Protein AF-A0A7G1I7A9-F1 (afdb_monomer_lite)

Organism: Mycobacterium kansasii (NCBI:txid1768)

Foldseek 3Di:
DDPVPDQLVVLVVCLVPVLVVVLVVLVVVLVVCVVVVAPCNVLSVCCNPPLSVLVSVLSCVCRNVVPPLLDPVSLVSLLVNLVSVLVSVLSVLVRCVPVVDDPPDPVVPDDVVVNVVVNVVSVVVSNCCSCCVSPVVDDDDDDPPDD

Structure (mmCIF, N/CA/C/O backbone):
data_AF-A0A7G1I7A9-F1
#
_entry.id   AF-A0A7G1I7A9-F1
#
loop_
_atom_site.group_PDB
_atom_site.id
_atom_site.type_sy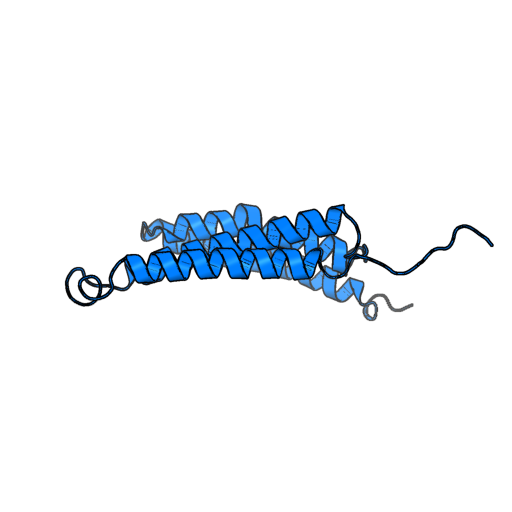mbol
_atom_site.label_atom_id
_atom_site.label_alt_id
_atom_site.label_comp_id
_atom_site.label_asym_id
_atom_site.label_entity_id
_atom_site.label_seq_id
_atom_site.pdbx_PDB_ins_code
_atom_site.Cartn_x
_atom_site.Cartn_y
_atom_site.Cartn_z
_atom_site.occupancy
_atom_site.B_iso_or_equiv
_atom_site.auth_seq_id
_atom_site.auth_comp_id
_atom_site.auth_asym_id
_atom_site.auth_atom_id
_atom_site.pdbx_PDB_model_num
ATOM 1 N N . MET A 1 1 ? 8.893 -9.764 -36.019 1.00 50.34 1 MET A N 1
ATOM 2 C CA . MET A 1 1 ? 9.071 -10.003 -34.567 1.00 50.34 1 MET A CA 1
ATOM 3 C C . MET A 1 1 ? 7.684 -10.080 -33.949 1.00 50.34 1 MET A C 1
ATOM 5 O O . MET A 1 1 ? 6.894 -9.180 -34.199 1.00 50.34 1 MET A O 1
ATOM 9 N N . ASN A 1 2 ? 7.337 -11.173 -33.264 1.00 60.38 2 ASN A N 1
ATOM 10 C CA . ASN A 1 2 ? 5.970 -11.390 -32.787 1.00 60.38 2 ASN A CA 1
ATOM 11 C C . ASN A 1 2 ? 5.748 -10.613 -31.477 1.00 60.38 2 ASN A C 1
ATOM 13 O O . ASN A 1 2 ? 6.341 -10.933 -30.449 1.00 60.38 2 ASN A O 1
ATOM 17 N N . VAL A 1 3 ? 4.919 -9.570 -31.512 1.00 62.78 3 VAL A N 1
ATOM 18 C CA . VAL A 1 3 ? 4.654 -8.682 -30.359 1.00 62.78 3 VAL A CA 1
ATOM 19 C C . VAL A 1 3 ? 4.099 -9.447 -29.150 1.00 62.78 3 VAL A C 1
ATOM 21 O O . VAL A 1 3 ? 4.384 -9.085 -28.010 1.00 62.78 3 VAL A O 1
ATOM 24 N N . LEU A 1 4 ? 3.415 -10.567 -29.407 1.00 65.06 4 LEU A N 1
ATOM 25 C CA . LEU A 1 4 ? 2.803 -11.464 -28.421 1.00 65.06 4 LEU A CA 1
ATOM 26 C C . LEU A 1 4 ? 3.811 -12.287 -27.595 1.00 65.06 4 LEU A C 1
ATOM 28 O O . LEU A 1 4 ? 3.451 -12.831 -26.556 1.00 65.06 4 LEU A O 1
ATOM 32 N N . SER A 1 5 ? 5.071 -12.396 -28.028 1.00 61.12 5 SER A N 1
ATOM 33 C CA . SER A 1 5 ? 6.130 -13.100 -27.278 1.00 61.12 5 SER A CA 1
ATOM 34 C C . SER A 1 5 ? 6.991 -12.173 -26.418 1.00 61.12 5 SER A C 1
ATOM 36 O O . SER A 1 5 ? 7.921 -12.630 -25.758 1.00 61.12 5 SER A O 1
ATOM 38 N N . THR A 1 6 ? 6.711 -10.867 -26.419 1.00 66.31 6 THR A N 1
ATOM 39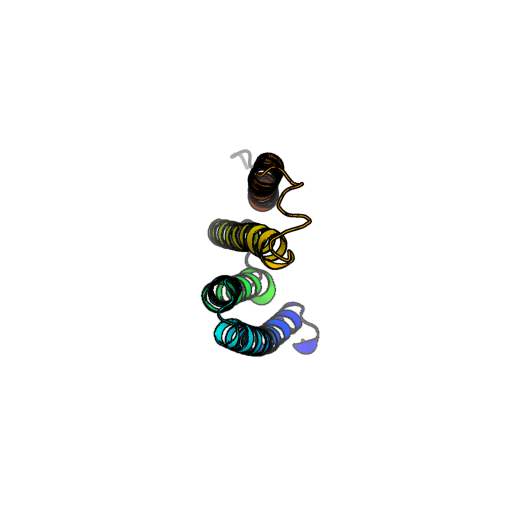 C CA . THR A 1 6 ? 7.570 -9.891 -25.744 1.00 66.31 6 THR A CA 1
ATOM 40 C C . THR A 1 6 ? 7.172 -9.730 -24.271 1.00 66.31 6 THR A C 1
ATOM 42 O O . THR A 1 6 ? 6.000 -9.467 -23.998 1.00 66.31 6 THR A O 1
ATOM 45 N N . PRO A 1 7 ? 8.107 -9.825 -23.301 1.00 68.88 7 PRO A N 1
ATOM 46 C CA . PRO A 1 7 ? 7.778 -9.787 -21.870 1.00 68.88 7 PRO A CA 1
ATOM 47 C C . PRO A 1 7 ? 6.991 -8.549 -21.418 1.00 68.88 7 PRO A C 1
ATOM 49 O O . PRO A 1 7 ? 6.140 -8.655 -20.537 1.00 68.88 7 PRO A O 1
ATOM 52 N N . TRP A 1 8 ? 7.224 -7.385 -22.035 1.00 68.25 8 TRP A N 1
ATOM 53 C CA . TRP A 1 8 ? 6.501 -6.146 -21.722 1.00 68.25 8 TRP A CA 1
ATOM 54 C C . TRP A 1 8 ? 5.002 -6.223 -22.061 1.00 68.25 8 TRP A C 1
ATOM 56 O O . TRP A 1 8 ? 4.200 -5.582 -21.387 1.00 68.25 8 TRP A O 1
ATOM 66 N N . PHE A 1 9 ? 4.609 -7.029 -23.058 1.00 72.62 9 PHE A N 1
ATOM 67 C CA . PHE A 1 9 ? 3.220 -7.145 -23.513 1.00 72.62 9 PHE A CA 1
ATOM 68 C C . PHE A 1 9 ? 2.342 -7.824 -22.456 1.00 72.62 9 PHE A C 1
ATOM 70 O O . PHE A 1 9 ? 1.272 -7.319 -22.122 1.00 72.62 9 PHE A O 1
ATOM 77 N N . TYR A 1 10 ? 2.827 -8.911 -21.845 1.00 71.38 10 TYR A N 1
ATOM 78 C CA . TYR A 1 10 ? 2.117 -9.596 -20.759 1.00 71.38 10 TYR A CA 1
ATOM 79 C C . TYR A 1 10 ? 1.920 -8.697 -19.538 1.00 71.38 10 TYR A C 1
ATOM 81 O O . TYR A 1 10 ? 0.844 -8.693 -18.944 1.00 71.38 10 TYR A O 1
ATOM 89 N N . TRP A 1 11 ? 2.926 -7.892 -19.190 1.00 68.75 11 TRP A N 1
ATOM 90 C CA . TRP A 1 11 ? 2.813 -6.934 -18.091 1.00 68.75 11 TRP A CA 1
ATOM 91 C C . TRP A 1 11 ? 1.871 -5.777 -18.419 1.00 68.75 11 TRP A C 1
ATOM 93 O O . TRP A 1 11 ? 1.067 -5.404 -17.571 1.00 68.75 11 TRP A O 1
ATOM 103 N N . ALA A 1 12 ? 1.905 -5.252 -19.645 1.00 70.69 12 ALA A N 1
ATOM 104 C CA . ALA A 1 12 ? 0.975 -4.216 -20.085 1.00 70.69 12 ALA A CA 1
ATOM 105 C C . ALA A 1 12 ? -0.483 -4.703 -20.034 1.00 70.69 12 ALA A C 1
ATOM 107 O O . ALA A 1 12 ? -1.335 -4.014 -19.477 1.00 70.69 12 ALA A O 1
ATOM 108 N N . VAL A 1 13 ? -0.762 -5.914 -20.530 1.00 76.06 13 VAL A N 1
ATOM 109 C CA . VAL A 1 13 ? -2.097 -6.535 -20.466 1.00 76.06 13 VAL A CA 1
ATOM 110 C C . VAL A 1 13 ? -2.514 -6.804 -19.016 1.00 76.06 13 VAL A C 1
ATOM 112 O O . VAL A 1 13 ? -3.638 -6.482 -18.629 1.00 76.06 13 VAL A O 1
ATOM 115 N N . ALA A 1 14 ? -1.609 -7.329 -18.186 1.00 72.62 14 ALA A N 1
ATOM 116 C CA . ALA A 1 14 ? -1.880 -7.573 -16.771 1.00 72.62 14 ALA A CA 1
ATOM 117 C C . ALA A 1 14 ? -2.208 -6.282 -16.006 1.00 72.62 14 ALA A C 1
ATOM 119 O O . ALA A 1 14 ? -3.104 -6.290 -15.168 1.00 72.62 14 ALA A O 1
ATOM 120 N N . ILE A 1 15 ? -1.538 -5.164 -16.304 1.00 73.12 15 ILE A N 1
ATOM 121 C CA . ILE A 1 15 ? -1.846 -3.857 -15.706 1.00 73.12 15 ILE A CA 1
ATOM 122 C C . ILE A 1 15 ? -3.178 -3.329 -16.246 1.00 73.12 15 ILE A C 1
ATOM 124 O O . ILE A 1 15 ? -4.036 -2.931 -15.463 1.00 73.12 15 ILE A O 1
ATOM 128 N N . ALA A 1 16 ? -3.382 -3.368 -17.565 1.00 73.00 16 ALA A N 1
ATOM 129 C CA . ALA A 1 16 ? -4.586 -2.851 -18.211 1.00 73.00 16 ALA A CA 1
ATOM 130 C C . ALA A 1 16 ? -5.869 -3.536 -17.720 1.00 73.00 16 ALA A C 1
ATOM 132 O O . ALA A 1 16 ? -6.905 -2.885 -17.640 1.00 73.00 16 ALA A O 1
ATOM 133 N N . ILE A 1 17 ? -5.800 -4.823 -17.365 1.00 75.56 17 ILE A N 1
ATOM 134 C CA . ILE A 1 17 ? -6.941 -5.594 -16.853 1.00 75.56 17 ILE A CA 1
ATOM 135 C C . ILE A 1 17 ? -6.951 -5.630 -15.320 1.00 75.56 17 ILE A C 1
ATOM 137 O O . ILE A 1 17 ? -7.988 -5.422 -14.692 1.00 75.56 17 ILE A O 1
ATOM 141 N N . GLY A 1 18 ? -5.805 -5.875 -14.688 1.00 73.62 18 GLY A N 1
ATOM 142 C CA . GLY A 1 18 ? -5.705 -6.046 -13.239 1.00 73.62 18 GLY A CA 1
ATOM 143 C C . GLY A 1 18 ? -6.027 -4.774 -12.459 1.00 73.62 18 GLY A C 1
ATOM 144 O O . GLY A 1 18 ? -6.636 -4.847 -11.394 1.00 73.62 18 GLY A O 1
ATOM 145 N N . LEU A 1 19 ? -5.679 -3.606 -12.999 1.00 72.25 19 LEU A N 1
ATOM 146 C CA . LEU A 1 19 ? -5.946 -2.310 -12.380 1.00 72.25 19 LEU A CA 1
ATOM 147 C C . LEU A 1 19 ? -7.459 -2.010 -12.302 1.00 72.25 19 LEU A C 1
ATOM 149 O O . LEU A 1 19 ? -7.947 -1.805 -11.188 1.00 72.25 19 LEU A O 1
ATOM 153 N N . PRO A 1 20 ? -8.243 -2.043 -13.402 1.00 69.44 20 PRO A N 1
ATOM 154 C CA . PRO A 1 20 ? -9.687 -1.829 -13.319 1.00 69.44 20 PRO A CA 1
ATOM 155 C C . PRO A 1 20 ? -10.403 -2.924 -12.523 1.00 69.44 20 PRO A C 1
ATOM 157 O O . PRO A 1 20 ? -11.268 -2.598 -11.714 1.00 69.44 20 PRO A O 1
ATOM 160 N N . VAL A 1 21 ? -10.022 -4.201 -12.665 1.00 76.12 21 VAL A N 1
ATOM 161 C CA . VAL A 1 21 ? -10.618 -5.293 -11.869 1.00 76.12 21 VAL A CA 1
ATOM 162 C C . VAL A 1 21 ? -10.352 -5.090 -10.377 1.00 76.12 21 VAL A C 1
ATOM 164 O O . VAL A 1 21 ? -11.271 -5.172 -9.562 1.00 76.12 21 VAL A O 1
ATOM 167 N N . GLY A 1 22 ? -9.113 -4.759 -10.010 1.00 73.50 22 GLY A N 1
ATOM 168 C CA . GLY A 1 22 ? -8.739 -4.452 -8.634 1.00 73.50 22 GLY A CA 1
ATOM 169 C C . GLY A 1 22 ? -9.509 -3.256 -8.075 1.00 73.50 22 GLY A C 1
ATOM 170 O O . GLY A 1 22 ? -10.005 -3.326 -6.951 1.00 73.50 22 GLY A O 1
ATOM 171 N N . LEU A 1 23 ? -9.677 -2.186 -8.861 1.00 71.88 23 LEU A N 1
ATOM 172 C CA . LEU A 1 23 ? -10.486 -1.027 -8.472 1.00 71.88 23 LEU A CA 1
ATOM 173 C C . LEU A 1 23 ? -11.947 -1.394 -8.232 1.00 71.88 23 LEU A C 1
ATOM 175 O O . LEU A 1 23 ? -12.522 -0.925 -7.251 1.00 71.88 23 LEU A O 1
ATOM 179 N N . ILE A 1 24 ? -12.541 -2.227 -9.088 1.00 75.81 24 ILE A N 1
ATOM 180 C CA . ILE A 1 24 ? -13.929 -2.680 -8.939 1.00 75.81 24 ILE A CA 1
ATOM 181 C C . ILE A 1 24 ? -14.085 -3.464 -7.633 1.00 75.81 24 ILE A C 1
ATOM 183 O O . ILE A 1 24 ? -14.933 -3.118 -6.810 1.00 75.81 24 ILE A O 1
ATOM 187 N N . ILE A 1 25 ? -13.213 -4.447 -7.385 1.00 75.88 25 ILE A N 1
ATOM 188 C CA . ILE A 1 25 ? -13.239 -5.257 -6.157 1.00 75.88 25 ILE A CA 1
ATOM 189 C C . ILE A 1 25 ? -13.073 -4.370 -4.915 1.00 75.88 25 ILE A C 1
ATOM 191 O O . ILE A 1 25 ? -13.841 -4.488 -3.960 1.00 75.88 25 ILE A O 1
ATOM 195 N N . LEU A 1 26 ? -12.104 -3.447 -4.922 1.00 70.69 26 LEU A N 1
ATOM 196 C CA . LEU A 1 26 ? -11.890 -2.513 -3.812 1.00 70.69 26 LEU A CA 1
ATOM 197 C C . LEU A 1 26 ? -13.068 -1.562 -3.610 1.00 70.69 26 LEU A C 1
ATOM 199 O O . LEU A 1 26 ? -13.367 -1.205 -2.474 1.00 70.69 26 LEU A O 1
ATOM 203 N N . THR A 1 27 ? -13.716 -1.123 -4.686 1.00 71.00 27 THR A N 1
ATOM 204 C CA . THR A 1 27 ? -14.859 -0.208 -4.611 1.00 71.00 27 THR A CA 1
ATOM 205 C C . THR A 1 27 ? -16.057 -0.904 -3.986 1.00 71.00 27 THR A C 1
ATOM 207 O O . THR A 1 27 ? -16.672 -0.345 -3.079 1.00 71.00 27 THR A O 1
ATOM 210 N N . GLU A 1 28 ? -16.329 -2.148 -4.374 1.00 74.62 28 GLU A N 1
ATOM 211 C CA . GLU A 1 28 ? -17.390 -2.944 -3.756 1.00 74.62 28 GLU A CA 1
ATOM 212 C C . GLU A 1 28 ? -17.092 -3.271 -2.295 1.00 74.62 28 GLU A C 1
ATOM 214 O O . GLU A 1 28 ? -17.945 -3.105 -1.419 1.00 74.62 28 GLU A O 1
ATOM 219 N N . LEU A 1 29 ? -15.847 -3.643 -1.992 1.00 73.44 29 LEU A N 1
ATOM 220 C CA . LEU A 1 29 ? -15.420 -3.879 -0.618 1.00 73.44 29 LEU A CA 1
ATOM 221 C C . LEU A 1 29 ? -15.551 -2.604 0.230 1.00 73.44 29 LEU A C 1
ATOM 223 O O . LEU A 1 29 ? -16.063 -2.651 1.347 1.00 73.44 29 LEU A O 1
ATOM 227 N N . HIS A 1 30 ? -15.146 -1.450 -0.305 1.00 71.00 30 HIS A N 1
ATOM 228 C CA . HIS A 1 30 ? -15.284 -0.160 0.363 1.00 71.00 30 HIS A CA 1
ATOM 229 C C . HIS A 1 30 ? -16.752 0.181 0.612 1.00 71.00 30 HIS A C 1
ATOM 231 O O . HIS A 1 30 ? -17.111 0.505 1.740 1.00 71.00 30 HIS A O 1
ATOM 237 N N . ASN A 1 31 ? -17.610 0.056 -0.401 1.00 72.94 31 ASN A N 1
ATOM 238 C CA . ASN A 1 31 ? -19.040 0.327 -0.283 1.00 72.94 31 ASN A CA 1
ATOM 239 C C . ASN A 1 31 ? -19.703 -0.597 0.750 1.00 72.94 31 ASN A C 1
ATOM 241 O O . ASN A 1 31 ? -20.509 -0.139 1.562 1.00 72.94 31 ASN A O 1
ATOM 245 N N . SER A 1 32 ? -19.314 -1.873 0.786 1.00 69.31 32 SER A N 1
ATOM 246 C CA . SER A 1 32 ? -19.757 -2.837 1.799 1.00 69.31 32 SER A CA 1
ATOM 247 C C . SER A 1 32 ? -19.312 -2.438 3.214 1.00 69.31 32 SER A C 1
ATOM 249 O O . SER A 1 32 ? -20.105 -2.481 4.156 1.00 69.31 32 SER A O 1
ATOM 251 N N . LEU A 1 33 ? -18.071 -1.969 3.378 1.00 69.00 33 LEU A N 1
ATOM 252 C CA . LEU A 1 33 ? -17.527 -1.532 4.670 1.00 69.00 33 LEU A CA 1
ATOM 253 C C . LEU A 1 33 ? -18.097 -0.189 5.151 1.00 69.00 33 LEU A C 1
ATOM 255 O O . LEU A 1 33 ? -18.330 -0.028 6.351 1.00 69.00 33 LEU A O 1
ATOM 259 N N . VAL A 1 34 ? -18.359 0.753 4.238 1.00 71.31 34 VAL A N 1
ATOM 260 C CA . VAL A 1 34 ? -19.014 2.042 4.529 1.00 71.31 34 VAL A CA 1
ATOM 261 C C . VAL A 1 34 ? -20.441 1.811 5.016 1.00 71.31 34 VAL A C 1
ATOM 263 O O . VAL A 1 34 ? -20.835 2.379 6.034 1.00 71.31 34 VAL A O 1
ATOM 266 N N . ARG A 1 35 ? -21.195 0.915 4.362 1.00 74.88 35 ARG A N 1
ATOM 267 C CA . ARG A 1 35 ? -22.550 0.531 4.799 1.00 74.88 35 ARG A CA 1
ATOM 268 C C . ARG A 1 35 ? -22.568 -0.057 6.212 1.00 74.88 35 ARG A C 1
ATOM 270 O O . ARG A 1 35 ? -23.536 0.133 6.937 1.00 74.88 35 ARG A O 1
ATOM 277 N N . ARG A 1 36 ? -21.483 -0.719 6.626 1.00 69.25 36 ARG A N 1
ATOM 278 C CA . ARG A 1 36 ? -21.307 -1.291 7.972 1.00 69.25 36 ARG A CA 1
ATOM 279 C C . ARG A 1 36 ? -20.730 -0.304 9.001 1.00 69.25 36 ARG A C 1
ATOM 281 O O . ARG A 1 36 ? -20.451 -0.720 10.120 1.00 69.25 36 ARG A O 1
ATOM 288 N N . LYS A 1 37 ? -20.505 0.972 8.640 1.00 61.31 37 LYS A N 1
ATOM 289 C CA . LYS A 1 37 ? -19.794 1.990 9.452 1.00 61.31 37 LYS A CA 1
ATOM 290 C C . LYS A 1 37 ? -18.444 1.503 10.015 1.00 61.31 37 LYS A C 1
ATOM 292 O O . LYS A 1 37 ? -17.994 1.972 11.058 1.00 61.31 37 LYS A O 1
ATOM 297 N N . SER A 1 38 ? -17.779 0.560 9.342 1.00 60.88 38 SER A N 1
ATOM 298 C CA . SER A 1 38 ? -16.539 -0.035 9.849 1.00 60.88 38 SER A CA 1
ATOM 299 C C . SER A 1 38 ? -15.347 0.899 9.635 1.00 60.88 38 SER A C 1
ATOM 301 O O . SER A 1 38 ? -15.172 1.473 8.559 1.00 60.88 38 SER A O 1
ATOM 303 N N . HIS A 1 39 ? -14.448 0.977 10.620 1.00 64.56 39 HIS A N 1
ATOM 304 C CA . HIS A 1 39 ? -13.175 1.701 10.498 1.00 64.56 39 HIS A CA 1
ATOM 305 C C . HIS A 1 39 ? -12.265 1.175 9.366 1.00 64.56 39 HIS A C 1
ATOM 307 O O . HIS A 1 39 ? -11.354 1.884 8.933 1.00 64.56 39 HIS A O 1
ATOM 313 N N . LEU A 1 40 ? -12.525 -0.031 8.843 1.00 64.50 40 LEU A N 1
ATOM 314 C CA . LEU A 1 40 ? -11.846 -0.587 7.668 1.00 64.50 40 LEU A CA 1
ATOM 315 C C . LEU A 1 40 ? -12.184 0.178 6.376 1.00 64.50 40 LEU A C 1
ATOM 317 O O . LEU A 1 40 ? -11.381 0.184 5.446 1.00 64.50 40 LEU A O 1
ATOM 321 N N . ALA A 1 41 ? -13.316 0.890 6.319 1.00 70.38 41 ALA A N 1
ATOM 322 C CA . ALA A 1 41 ? -13.693 1.700 5.160 1.00 70.38 41 ALA A CA 1
ATOM 323 C C . ALA A 1 41 ? -12.623 2.751 4.817 1.00 70.38 41 ALA A C 1
ATOM 325 O O . ALA A 1 41 ? -12.294 2.946 3.646 1.00 70.38 41 ALA A O 1
ATOM 326 N N . ARG A 1 42 ? -12.006 3.366 5.838 1.00 71.00 42 ARG A N 1
ATOM 327 C CA . ARG A 1 42 ? -10.911 4.334 5.661 1.00 71.00 42 ARG A CA 1
ATOM 328 C C . ARG A 1 42 ? -9.671 3.688 5.035 1.00 71.00 42 ARG A C 1
ATOM 330 O O . ARG A 1 42 ? -9.018 4.303 4.201 1.00 71.00 42 ARG A O 1
ATOM 337 N N . GLN A 1 43 ? -9.383 2.439 5.394 1.00 70.00 43 GLN A N 1
ATOM 338 C CA . GLN A 1 43 ? -8.229 1.681 4.898 1.00 70.00 43 GLN A CA 1
ATOM 339 C C . GLN A 1 43 ? -8.409 1.295 3.433 1.00 70.00 43 GLN A C 1
ATOM 341 O O . GLN A 1 43 ? -7.516 1.509 2.620 1.00 70.00 43 GLN A O 1
ATOM 346 N N . VAL A 1 44 ? -9.599 0.808 3.073 1.00 72.12 44 VAL A N 1
ATOM 347 C CA . VAL A 1 44 ? -9.921 0.476 1.678 1.00 72.12 44 VAL A CA 1
ATOM 348 C C . VAL A 1 44 ? -9.981 1.736 0.809 1.00 72.12 44 VAL A C 1
ATOM 350 O O . VAL A 1 44 ? -9.574 1.703 -0.350 1.00 72.12 44 VAL A O 1
ATOM 353 N N . GLY A 1 45 ? -10.393 2.874 1.378 1.00 74.19 45 GLY A N 1
ATOM 354 C CA . GLY A 1 45 ? -10.295 4.179 0.720 1.00 74.19 45 GLY A CA 1
ATOM 355 C C . GLY A 1 45 ? -8.850 4.561 0.380 1.00 74.19 45 GLY A C 1
ATOM 356 O O . GLY A 1 45 ? -8.571 4.921 -0.762 1.00 74.19 45 GLY A O 1
ATOM 357 N N . LEU A 1 46 ? -7.917 4.413 1.330 1.00 73.50 46 LEU A N 1
ATOM 358 C CA . LEU A 1 46 ? -6.483 4.631 1.082 1.00 73.50 46 LEU A CA 1
ATOM 359 C C . LEU A 1 46 ? -5.934 3.670 0.020 1.00 73.50 46 LEU A C 1
ATOM 361 O O . LEU A 1 46 ? -5.175 4.084 -0.857 1.00 73.50 46 LEU A O 1
ATOM 365 N N . LEU A 1 47 ? -6.359 2.404 0.063 1.00 75.38 47 LEU A N 1
ATOM 366 C CA . LEU A 1 47 ? -5.946 1.391 -0.902 1.00 75.38 47 LEU A CA 1
ATOM 367 C C . LEU A 1 47 ? -6.352 1.779 -2.327 1.00 75.38 47 LEU A C 1
ATOM 369 O O . LEU A 1 47 ? -5.517 1.771 -3.227 1.00 75.38 47 LEU A O 1
ATOM 373 N N . ARG A 1 48 ? -7.617 2.172 -2.524 1.00 74.50 48 ARG A N 1
ATOM 374 C CA . ARG A 1 48 ? -8.147 2.466 -3.863 1.00 74.50 48 ARG A CA 1
ATOM 375 C C . ARG A 1 48 ? -7.647 3.799 -4.413 1.00 74.50 48 ARG A C 1
ATOM 377 O O . ARG A 1 48 ? -7.523 3.937 -5.622 1.00 74.50 48 ARG A O 1
ATOM 384 N N . ASN A 1 49 ? -7.397 4.775 -3.538 1.00 77.31 49 ASN A N 1
ATOM 385 C CA . ASN A 1 49 ? -7.092 6.145 -3.947 1.00 77.31 49 ASN A CA 1
ATOM 386 C C . ASN A 1 49 ? -5.588 6.435 -4.046 1.00 77.31 49 ASN A C 1
ATOM 388 O O . ASN A 1 49 ? -5.199 7.346 -4.766 1.00 77.31 49 ASN A O 1
ATOM 392 N N . TYR A 1 50 ? -4.747 5.675 -3.336 1.00 75.56 50 TYR A N 1
ATOM 393 C CA . TYR A 1 50 ? -3.300 5.909 -3.297 1.00 75.56 50 TYR A CA 1
ATOM 394 C C . TYR A 1 50 ? -2.493 4.661 -3.638 1.00 75.56 50 TYR A C 1
ATOM 396 O O . TYR A 1 50 ? -1.635 4.716 -4.513 1.00 75.56 50 TYR A O 1
ATOM 404 N N . LEU A 1 51 ? -2.774 3.527 -2.991 1.00 76.75 51 LEU A N 1
ATOM 405 C CA . LEU A 1 51 ? -1.928 2.337 -3.121 1.00 76.75 51 LEU A CA 1
ATOM 406 C C . LEU A 1 51 ? -2.067 1.677 -4.498 1.00 76.75 51 LEU A C 1
ATOM 408 O O . LEU A 1 51 ? -1.070 1.310 -5.113 1.00 76.75 51 LEU A O 1
ATOM 412 N N . LEU A 1 52 ? -3.295 1.566 -5.003 1.00 77.19 52 LEU A N 1
ATOM 413 C CA . LEU A 1 52 ? -3.585 0.922 -6.280 1.00 77.19 52 LEU A CA 1
ATOM 414 C C . LEU A 1 52 ? -3.115 1.764 -7.486 1.00 77.19 52 LEU A C 1
ATOM 416 O O . LEU A 1 52 ? -2.404 1.209 -8.326 1.00 77.19 52 LEU A O 1
ATOM 420 N N . PRO A 1 53 ? -3.378 3.087 -7.559 1.00 78.44 53 PRO A N 1
ATOM 421 C CA . PRO A 1 53 ? -2.821 3.933 -8.618 1.00 78.44 53 PRO A CA 1
ATOM 422 C C . PRO A 1 53 ? -1.288 3.980 -8.596 1.00 78.44 53 PRO A C 1
ATOM 424 O O . PRO A 1 53 ? -0.653 3.877 -9.644 1.00 78.44 53 PRO A O 1
ATOM 427 N N . LEU A 1 54 ? -0.677 4.073 -7.408 1.00 79.31 54 LEU A N 1
ATOM 428 C CA . LEU A 1 54 ? 0.780 4.093 -7.270 1.00 79.31 54 LEU A CA 1
ATOM 429 C C . LEU A 1 54 ? 1.414 2.746 -7.644 1.00 79.31 54 LEU A C 1
ATOM 431 O O . LEU A 1 54 ? 2.434 2.714 -8.326 1.00 79.31 54 LEU A O 1
ATOM 435 N N . GLY A 1 55 ? 0.804 1.632 -7.232 1.00 76.69 55 GLY A N 1
ATOM 436 C CA . GLY A 1 55 ? 1.259 0.289 -7.592 1.00 76.69 55 GLY A CA 1
ATOM 437 C C . GLY A 1 55 ? 1.189 0.046 -9.097 1.00 76.69 55 GLY A C 1
ATOM 438 O O . GLY A 1 55 ? 2.122 -0.498 -9.683 1.00 76.69 55 GLY A O 1
ATOM 439 N N . ALA A 1 56 ? 0.127 0.517 -9.747 1.00 77.69 56 ALA A N 1
ATOM 440 C CA . ALA A 1 56 ? 0.013 0.462 -11.196 1.00 77.69 56 ALA A CA 1
ATOM 441 C C . ALA A 1 56 ? 1.070 1.303 -11.912 1.00 77.69 56 ALA A C 1
ATOM 443 O O . ALA A 1 56 ? 1.671 0.830 -12.875 1.00 77.69 56 ALA A O 1
ATOM 444 N N . LEU A 1 57 ? 1.325 2.519 -11.423 1.00 77.19 57 LEU A N 1
ATOM 445 C CA . LEU A 1 57 ? 2.387 3.375 -11.939 1.00 77.19 57 LEU A CA 1
ATOM 446 C C . LEU A 1 57 ? 3.749 2.674 -11.825 1.00 77.19 57 LEU A C 1
ATOM 448 O O . LEU A 1 57 ? 4.487 2.605 -12.801 1.00 77.19 57 LEU A O 1
ATOM 452 N N . LEU A 1 58 ? 4.055 2.079 -10.672 1.00 71.44 58 LEU A N 1
ATOM 453 C CA . LEU A 1 58 ? 5.291 1.321 -10.460 1.00 71.44 58 LEU A CA 1
ATOM 454 C C . LEU A 1 58 ? 5.429 0.122 -11.397 1.00 71.44 58 LEU A C 1
ATOM 456 O O . LEU A 1 58 ? 6.486 -0.073 -11.996 1.00 71.44 58 LEU A O 1
ATOM 460 N N . LEU A 1 59 ? 4.369 -0.677 -11.541 1.00 74.81 59 LEU A N 1
ATOM 461 C CA . LEU A 1 59 ? 4.362 -1.801 -12.475 1.00 74.81 59 LEU A CA 1
ATOM 462 C C . LEU A 1 59 ? 4.577 -1.315 -13.911 1.00 74.81 59 LEU A C 1
ATOM 464 O O . LEU A 1 59 ? 5.335 -1.937 -14.654 1.00 74.81 59 LEU A O 1
ATOM 468 N N . LEU A 1 60 ? 3.980 -0.184 -14.288 1.00 73.06 60 LEU A N 1
ATOM 469 C CA . LEU A 1 60 ? 4.183 0.414 -15.600 1.00 73.06 60 LEU A CA 1
ATOM 470 C C . LEU A 1 60 ? 5.643 0.843 -15.782 1.00 73.06 60 LEU A C 1
ATOM 472 O O . LEU A 1 60 ? 6.264 0.420 -16.748 1.00 73.06 60 LEU A O 1
ATOM 476 N N . LEU A 1 61 ? 6.233 1.590 -14.846 1.00 69.12 61 LEU A N 1
ATOM 477 C CA . LEU A 1 61 ? 7.624 2.040 -14.971 1.00 69.12 61 LEU A CA 1
ATOM 478 C C . LEU A 1 61 ? 8.617 0.867 -15.023 1.00 69.12 61 LEU A C 1
ATOM 480 O O . LEU A 1 61 ? 9.478 0.820 -15.899 1.00 69.12 61 LEU A O 1
ATOM 484 N N . VAL A 1 62 ? 8.497 -0.088 -14.101 1.00 68.50 62 VAL A N 1
ATOM 485 C CA . VAL A 1 62 ? 9.503 -1.147 -13.923 1.00 68.50 62 VAL A CA 1
ATOM 486 C C . VAL A 1 62 ? 9.307 -2.297 -14.904 1.00 68.50 62 VAL A C 1
ATOM 488 O O . VAL A 1 62 ? 10.277 -2.835 -15.433 1.00 68.50 62 VAL A O 1
ATOM 491 N N . LYS A 1 63 ? 8.061 -2.720 -15.140 1.00 65.88 63 LYS A N 1
ATOM 492 C CA . LYS A 1 63 ? 7.773 -3.903 -15.962 1.00 65.88 63 LYS A CA 1
ATOM 493 C C . LYS A 1 63 ? 7.456 -3.551 -17.411 1.00 65.88 63 LYS A C 1
ATOM 495 O O . LYS A 1 63 ? 7.943 -4.248 -18.302 1.00 65.88 63 LYS A O 1
ATOM 500 N N . ALA A 1 64 ? 6.672 -2.496 -17.649 1.00 62.41 64 ALA A N 1
ATOM 501 C CA . ALA A 1 64 ? 6.267 -2.110 -19.003 1.00 62.41 64 ALA A CA 1
ATOM 502 C C . ALA A 1 64 ? 7.311 -1.213 -19.687 1.00 62.41 64 ALA A C 1
ATOM 504 O O . ALA A 1 64 ? 7.723 -1.515 -20.802 1.00 62.41 64 ALA A O 1
ATOM 505 N N . SER A 1 65 ? 7.799 -0.178 -19.001 1.00 61.62 65 SER A N 1
ATOM 506 C CA . SER A 1 65 ? 8.817 0.746 -19.518 1.00 61.62 65 SER A CA 1
ATOM 507 C C . SER A 1 65 ? 10.251 0.258 -19.305 1.00 61.62 65 SER A C 1
ATOM 509 O O . SER A 1 65 ? 11.181 0.933 -19.736 1.00 61.62 65 SER A O 1
ATOM 511 N N . GLN A 1 66 ? 10.437 -0.901 -18.654 1.00 63.62 66 GLN A N 1
ATOM 512 C CA . GLN A 1 66 ? 11.746 -1.523 -18.387 1.00 63.62 66 GLN A CA 1
ATOM 513 C C . GLN A 1 66 ? 12.740 -0.565 -17.699 1.00 63.62 66 GLN A C 1
ATOM 515 O O . GLN A 1 66 ? 13.954 -0.730 -17.827 1.00 63.62 66 GLN A O 1
ATOM 520 N N . ILE A 1 67 ? 12.243 0.445 -16.972 1.00 62.19 67 ILE A N 1
ATOM 521 C CA . ILE A 1 67 ? 13.101 1.406 -16.282 1.00 62.19 67 ILE A CA 1
ATOM 522 C C . ILE A 1 67 ? 13.833 0.647 -15.172 1.00 62.19 67 ILE A C 1
ATOM 524 O O . ILE A 1 67 ? 13.178 -0.051 -14.384 1.00 62.19 67 ILE A O 1
ATOM 528 N N . PRO A 1 68 ? 15.172 0.757 -15.088 1.00 67.75 68 PRO A N 1
ATOM 529 C CA . PRO A 1 68 ? 15.936 0.052 -14.076 1.00 67.75 68 PRO A CA 1
ATOM 530 C C . PRO A 1 68 ? 15.404 0.363 -12.679 1.00 67.75 68 PRO A C 1
ATOM 532 O O . PRO A 1 68 ? 15.269 1.522 -12.295 1.00 67.75 68 PRO A O 1
ATOM 535 N N . ALA A 1 69 ? 15.185 -0.673 -11.869 1.00 62.78 69 ALA A N 1
ATOM 536 C CA . ALA A 1 69 ? 14.783 -0.516 -10.467 1.00 62.78 69 ALA A CA 1
ATOM 537 C C . ALA A 1 69 ? 15.824 0.243 -9.610 1.00 62.78 69 ALA A C 1
ATOM 539 O O . ALA A 1 69 ? 15.553 0.612 -8.469 1.00 62.78 69 ALA A O 1
ATOM 540 N N . GLY A 1 70 ? 17.023 0.469 -10.162 1.00 61.97 70 GLY A N 1
ATOM 541 C CA . GLY A 1 70 ? 18.071 1.308 -9.590 1.00 61.97 70 GLY A CA 1
ATOM 542 C C . GLY A 1 70 ? 17.883 2.815 -9.797 1.00 61.97 70 GLY A C 1
ATOM 543 O O . GLY A 1 70 ? 18.589 3.578 -9.143 1.00 61.97 70 GLY A O 1
ATOM 544 N N . ASP A 1 71 ? 16.962 3.247 -10.667 1.00 74.38 71 ASP A N 1
ATOM 545 C CA . ASP A 1 71 ? 16.667 4.667 -10.888 1.00 74.38 71 ASP A CA 1
ATOM 546 C C . ASP A 1 71 ? 16.136 5.298 -9.591 1.00 74.38 71 ASP A C 1
ATOM 548 O O . ASP A 1 71 ? 15.241 4.753 -8.933 1.00 74.38 71 ASP A O 1
ATOM 552 N N . GLY A 1 72 ? 16.685 6.458 -9.221 1.00 73.75 72 GLY A N 1
ATOM 553 C CA . GLY A 1 72 ? 16.290 7.202 -8.027 1.00 73.75 72 GLY A CA 1
ATOM 554 C C . GLY A 1 72 ? 14.782 7.447 -7.964 1.00 73.75 72 GLY A C 1
ATOM 555 O O . GLY A 1 72 ? 14.184 7.298 -6.898 1.00 73.75 72 GLY A O 1
ATOM 556 N N . THR A 1 73 ? 14.138 7.711 -9.105 1.00 72.75 73 THR A N 1
ATOM 557 C CA . THR A 1 73 ? 12.684 7.930 -9.163 1.00 72.75 73 THR A CA 1
ATOM 558 C C . THR A 1 73 ? 11.910 6.658 -8.814 1.00 72.75 73 THR A C 1
ATOM 560 O O . THR A 1 73 ? 10.993 6.682 -7.991 1.00 72.75 73 THR A O 1
ATOM 563 N N . VAL A 1 74 ? 12.310 5.514 -9.376 1.00 71.62 74 VAL A N 1
ATOM 564 C CA . VAL A 1 74 ? 11.679 4.213 -9.105 1.00 71.62 74 VAL A CA 1
ATOM 565 C C . VAL A 1 74 ? 11.891 3.797 -7.650 1.00 71.62 74 VAL A C 1
ATOM 567 O O . VAL A 1 74 ? 10.959 3.308 -7.008 1.00 71.62 74 VAL A O 1
ATOM 570 N N . ARG A 1 75 ? 13.083 4.035 -7.094 1.00 77.00 75 ARG A N 1
ATOM 571 C CA . ARG A 1 75 ? 13.393 3.760 -5.684 1.00 77.00 75 ARG A CA 1
ATOM 572 C C . ARG A 1 75 ? 12.522 4.573 -4.729 1.00 77.00 75 ARG A C 1
ATOM 574 O O . ARG A 1 75 ? 11.972 4.014 -3.778 1.00 77.00 75 ARG A O 1
ATOM 581 N N . ILE A 1 76 ? 12.331 5.866 -4.999 1.00 77.56 76 ILE A N 1
ATOM 582 C CA . ILE A 1 76 ? 11.455 6.733 -4.195 1.00 77.56 76 ILE A CA 1
ATOM 583 C C . ILE A 1 76 ? 10.010 6.228 -4.245 1.00 77.56 76 ILE A C 1
ATOM 585 O O . ILE A 1 76 ? 9.391 6.028 -3.197 1.00 77.56 76 ILE A O 1
ATOM 589 N N . LEU A 1 77 ? 9.486 5.949 -5.443 1.00 74.31 77 LEU A N 1
ATOM 590 C CA . LEU A 1 77 ? 8.119 5.446 -5.608 1.00 74.31 77 LEU A CA 1
ATOM 591 C C . LEU A 1 77 ? 7.928 4.077 -4.931 1.00 74.31 77 LEU A C 1
ATOM 593 O O . LEU A 1 77 ? 6.905 3.849 -4.287 1.00 74.31 77 LEU A O 1
ATOM 597 N N . THR A 1 78 ? 8.924 3.191 -5.006 1.00 73.56 78 THR A N 1
ATOM 598 C CA . THR A 1 78 ? 8.897 1.863 -4.366 1.00 73.56 78 THR A CA 1
ATOM 599 C C . THR A 1 78 ? 8.925 1.976 -2.843 1.00 73.56 78 THR A C 1
ATOM 601 O O . THR A 1 78 ? 8.184 1.273 -2.157 1.00 73.56 78 THR A O 1
ATOM 604 N N . THR A 1 79 ? 9.718 2.906 -2.303 1.00 81.62 79 THR A N 1
ATOM 605 C CA . THR A 1 79 ? 9.746 3.211 -0.864 1.00 81.62 79 THR A CA 1
ATOM 606 C C . THR A 1 79 ? 8.383 3.715 -0.394 1.00 81.62 79 THR A C 1
ATOM 608 O O . THR A 1 79 ? 7.860 3.234 0.611 1.00 81.62 79 THR A O 1
ATOM 611 N N . LEU A 1 80 ? 7.772 4.637 -1.146 1.00 80.44 80 LEU A N 1
ATOM 612 C CA . LEU A 1 80 ? 6.446 5.170 -0.838 1.00 80.44 80 LEU A CA 1
ATOM 613 C C . LEU A 1 80 ? 5.379 4.071 -0.877 1.00 80.44 80 LEU A C 1
ATOM 615 O O . LEU A 1 80 ? 4.546 3.986 0.022 1.00 80.44 80 LEU A O 1
ATOM 619 N N . PHE A 1 81 ? 5.431 3.188 -1.875 1.00 74.31 81 PHE A N 1
ATOM 620 C CA . PHE A 1 81 ? 4.529 2.045 -1.966 1.00 74.31 81 PHE A CA 1
ATOM 621 C C . PHE A 1 81 ? 4.695 1.082 -0.784 1.00 74.31 81 PHE A C 1
ATOM 623 O O . PHE A 1 81 ? 3.708 0.741 -0.133 1.00 74.31 81 PHE A O 1
ATOM 630 N N . GLY A 1 82 ? 5.931 0.697 -0.451 1.00 78.81 82 GLY A N 1
ATOM 631 C CA . GLY A 1 82 ? 6.221 -0.141 0.713 1.00 78.81 82 GLY A CA 1
ATOM 632 C C . GLY A 1 82 ? 5.732 0.488 2.018 1.00 78.81 82 GLY A C 1
ATOM 633 O O . GLY A 1 82 ? 5.128 -0.189 2.848 1.00 78.81 82 GLY A O 1
ATOM 634 N N . PHE A 1 83 ? 5.905 1.802 2.172 1.00 83.75 83 PHE A N 1
ATOM 635 C CA . PHE A 1 83 ? 5.396 2.543 3.321 1.00 83.75 83 PHE A CA 1
ATOM 636 C C . PHE A 1 83 ? 3.863 2.516 3.396 1.00 83.75 83 PHE A C 1
ATOM 638 O O . PHE A 1 83 ? 3.306 2.258 4.461 1.00 83.75 83 PHE A O 1
ATOM 645 N N . LEU A 1 84 ? 3.162 2.712 2.274 1.00 75.44 84 LEU A N 1
ATOM 646 C CA . LEU A 1 84 ? 1.700 2.611 2.230 1.00 75.44 84 LEU A CA 1
ATOM 647 C C . LEU A 1 84 ? 1.208 1.198 2.584 1.00 75.44 84 LEU A C 1
ATOM 649 O O . LEU A 1 84 ? 0.220 1.063 3.308 1.00 75.44 84 LEU A O 1
ATOM 653 N N . VAL A 1 85 ? 1.906 0.150 2.130 1.00 78.69 85 VAL A N 1
ATOM 654 C CA . VAL A 1 85 ? 1.620 -1.244 2.516 1.00 78.69 85 VAL A CA 1
ATOM 655 C C . VAL A 1 85 ? 1.820 -1.441 4.018 1.00 78.69 85 VAL A C 1
ATOM 657 O O . VAL A 1 85 ? 0.968 -2.030 4.679 1.00 78.69 85 VAL A O 1
ATOM 660 N N . LEU A 1 86 ? 2.903 -0.908 4.584 1.00 80.69 86 LEU A N 1
ATOM 661 C CA . LEU A 1 86 ? 3.166 -0.985 6.017 1.00 80.69 86 LEU A CA 1
ATOM 662 C C . LEU A 1 86 ? 2.074 -0.288 6.839 1.00 80.69 86 LEU A C 1
ATOM 664 O O . LEU A 1 86 ? 1.552 -0.872 7.788 1.00 80.69 86 LEU A O 1
ATOM 668 N N . VAL A 1 87 ? 1.679 0.929 6.454 1.00 78.94 87 VAL A N 1
ATOM 669 C CA . VAL A 1 87 ? 0.568 1.662 7.083 1.00 78.94 87 VAL A CA 1
ATOM 670 C C . VAL A 1 87 ? -0.721 0.847 7.015 1.00 78.94 87 VAL A C 1
ATOM 672 O O . VAL A 1 87 ? -1.460 0.784 8.000 1.00 78.94 87 VAL A O 1
ATOM 675 N N . LEU A 1 88 ? -0.978 0.174 5.891 1.00 75.62 88 LEU A N 1
ATOM 676 C CA . LEU A 1 88 ? -2.133 -0.702 5.762 1.00 75.62 88 LEU A CA 1
ATOM 677 C C . LEU A 1 88 ? -2.073 -1.878 6.737 1.00 75.62 88 LEU A C 1
ATOM 679 O O . LEU A 1 88 ? -3.059 -2.134 7.419 1.00 75.62 88 LEU A O 1
ATOM 683 N N . LEU A 1 89 ? -0.937 -2.571 6.831 1.00 79.69 89 LEU A N 1
ATOM 684 C CA . LEU A 1 89 ? -0.763 -3.707 7.740 1.00 79.69 89 LEU A CA 1
ATOM 685 C C . LEU A 1 89 ? -0.954 -3.292 9.201 1.00 79.69 89 LEU A C 1
ATOM 687 O O . LEU A 1 89 ? -1.668 -3.964 9.943 1.00 79.69 89 LEU A O 1
ATOM 691 N N . LEU A 1 90 ? -0.387 -2.151 9.598 1.00 80.12 90 LEU A N 1
ATOM 692 C CA . LEU A 1 90 ? -0.569 -1.573 10.934 1.00 80.12 90 LEU A CA 1
ATOM 693 C C . LEU A 1 90 ? -2.037 -1.246 11.208 1.00 80.12 90 LEU A C 1
ATOM 695 O O . LEU A 1 90 ? -2.556 -1.495 12.299 1.00 80.12 90 LEU A O 1
ATOM 699 N N . SER A 1 91 ? -2.714 -0.695 10.203 1.00 70.19 91 SER A N 1
ATOM 700 C CA . SER A 1 91 ? -4.119 -0.335 10.291 1.00 70.19 91 SER A CA 1
ATOM 701 C C . SER A 1 91 ? -5.021 -1.573 10.338 1.00 70.19 91 SER A C 1
ATOM 703 O O . SER A 1 91 ? -5.992 -1.594 11.099 1.00 70.19 91 SER A O 1
ATOM 705 N N . ALA A 1 92 ? -4.696 -2.619 9.580 1.00 72.44 92 ALA A N 1
ATOM 706 C CA . ALA A 1 92 ? -5.396 -3.893 9.587 1.00 72.44 92 ALA A CA 1
ATOM 707 C C . ALA A 1 92 ? -5.239 -4.584 10.943 1.00 72.44 92 ALA A C 1
ATOM 709 O O . ALA A 1 92 ? -6.253 -4.916 11.540 1.00 72.44 92 ALA A O 1
ATOM 710 N N . LEU A 1 93 ? -4.013 -4.682 11.478 1.00 75.69 93 LEU A N 1
ATOM 711 C CA . LEU A 1 93 ? -3.733 -5.185 12.832 1.00 75.69 93 LEU A CA 1
ATOM 712 C C . LEU A 1 93 ? -4.553 -4.453 13.892 1.00 75.69 93 LEU A C 1
ATOM 714 O O . LEU A 1 93 ? -5.146 -5.078 14.763 1.00 75.69 93 LEU A O 1
ATOM 718 N N . ASN A 1 94 ? -4.641 -3.127 13.798 1.00 70.81 94 ASN A N 1
ATOM 719 C CA . ASN A 1 94 ? -5.488 -2.351 14.695 1.00 70.81 94 ASN A CA 1
ATOM 720 C C . ASN A 1 94 ? -6.974 -2.732 14.540 1.00 70.81 94 ASN A C 1
ATOM 722 O O . ASN A 1 94 ? -7.679 -2.925 15.521 1.00 70.81 94 ASN A O 1
ATOM 726 N N . ALA A 1 95 ? -7.475 -2.863 13.314 1.00 65.88 95 ALA A N 1
ATOM 727 C CA . ALA A 1 95 ? -8.890 -3.126 13.078 1.00 65.88 95 ALA A CA 1
ATOM 728 C C . ALA A 1 95 ? -9.316 -4.570 13.396 1.00 65.88 95 ALA A C 1
ATOM 730 O O . ALA A 1 95 ? -10.358 -4.750 14.021 1.00 65.88 95 ALA A O 1
ATOM 731 N N . THR A 1 96 ? -8.542 -5.590 13.016 1.00 65.19 96 THR A N 1
ATOM 732 C CA . THR A 1 96 ? -8.873 -7.001 13.283 1.00 65.19 96 THR A CA 1
ATOM 733 C C . THR A 1 96 ? -8.749 -7.348 14.757 1.00 65.19 96 THR A C 1
ATOM 735 O O . THR A 1 96 ? -9.607 -8.055 15.282 1.00 65.19 96 THR A O 1
ATOM 738 N N . VAL A 1 97 ? -7.748 -6.810 15.453 1.00 63.56 97 VAL A N 1
ATOM 739 C CA . VAL A 1 97 ? -7.586 -7.051 16.890 1.00 63.56 97 VAL A CA 1
ATOM 740 C C . VAL A 1 97 ? -8.696 -6.379 17.702 1.00 63.56 97 VAL A C 1
ATOM 742 O O . VAL A 1 97 ? -9.175 -6.959 18.674 1.00 63.56 97 VAL A O 1
ATOM 745 N N . PHE A 1 98 ? -9.151 -5.184 17.307 1.00 56.34 98 PHE A N 1
ATOM 746 C CA . PHE A 1 98 ? -10.161 -4.447 18.074 1.00 56.34 98 PHE A CA 1
ATOM 747 C C . PHE A 1 98 ? -11.619 -4.718 17.669 1.00 56.34 98 PHE A C 1
ATOM 749 O O . PHE A 1 98 ? -12.498 -4.466 18.489 1.00 56.34 98 PHE A O 1
ATOM 756 N N . GLN A 1 99 ? -11.904 -5.236 16.466 1.00 55.34 99 GLN A N 1
ATOM 757 C CA . GLN A 1 99 ? -13.283 -5.511 16.010 1.00 55.34 99 GLN A CA 1
ATOM 758 C C . GLN A 1 99 ? -13.730 -6.973 16.185 1.00 55.34 99 GLN A C 1
ATOM 760 O O . GLN A 1 99 ? -14.923 -7.244 16.086 1.00 55.34 99 GLN A O 1
ATOM 765 N N . SER A 1 100 ? -12.819 -7.912 16.471 1.00 51.47 100 SER A N 1
ATOM 766 C CA . SER A 1 100 ? -13.157 -9.346 16.595 1.00 51.47 100 SER A CA 1
ATOM 767 C C . SER A 1 100 ? -13.574 -9.781 18.008 1.00 51.47 100 SER A C 1
ATOM 769 O O . SER A 1 100 ? -13.732 -10.974 18.253 1.00 51.47 100 SER A O 1
ATOM 771 N N . ALA A 1 101 ? -13.737 -8.853 18.956 1.00 45.28 101 ALA A N 1
ATOM 772 C CA . ALA A 1 101 ? -14.034 -9.186 20.347 1.00 45.28 101 ALA A CA 1
ATOM 773 C C . ALA A 1 101 ? -15.408 -8.637 20.781 1.00 45.28 101 ALA A C 1
ATOM 775 O O . ALA A 1 101 ? -15.575 -7.416 20.823 1.00 45.28 101 ALA A O 1
ATOM 776 N N . PRO A 1 102 ? -16.364 -9.506 21.173 1.00 51.75 102 PRO A N 1
ATOM 777 C CA . PRO A 1 102 ? -17.439 -9.130 22.089 1.00 51.75 102 PRO A CA 1
ATOM 778 C C . PRO A 1 102 ? -16.825 -8.464 23.324 1.00 51.75 102 PRO A C 1
ATOM 780 O O . PRO A 1 102 ? -15.748 -8.875 23.766 1.00 51.75 102 PRO A O 1
ATOM 783 N N . GLU A 1 103 ? -17.492 -7.445 23.865 1.00 55.47 103 GLU A N 1
ATOM 784 C CA . GLU A 1 103 ? -16.928 -6.479 24.821 1.00 55.47 103 GLU A CA 1
ATOM 785 C C . GLU A 1 103 ? -16.312 -7.080 26.104 1.00 55.47 103 GLU A C 1
ATOM 787 O O . GLU A 1 103 ? -15.592 -6.370 26.804 1.00 55.47 103 GLU A O 1
ATOM 792 N N . ASP A 1 104 ? -16.494 -8.377 26.395 1.00 57.19 104 ASP A N 1
ATOM 793 C CA . ASP A 1 104 ? -16.302 -8.899 27.752 1.00 57.19 104 ASP A CA 1
ATOM 794 C C . ASP A 1 104 ? -15.324 -10.079 27.975 1.00 57.19 104 ASP A C 1
ATOM 796 O O . ASP A 1 104 ? -15.055 -10.391 29.132 1.00 57.19 104 ASP A O 1
ATOM 800 N N . SER A 1 105 ? -14.721 -10.734 26.961 1.00 57.97 105 SER A N 1
ATOM 801 C CA . SER A 1 105 ? -13.926 -11.970 27.229 1.00 57.97 105 SER A CA 1
ATOM 802 C C . SER A 1 105 ? -12.429 -11.946 26.877 1.00 57.97 105 SER A C 1
ATOM 804 O O . SER A 1 105 ? -11.610 -12.390 27.684 1.00 57.97 105 SER A O 1
ATOM 806 N N . TRP A 1 106 ? -12.032 -11.420 25.713 1.00 60.75 106 TRP A N 1
ATOM 807 C CA . TRP A 1 106 ? -10.631 -11.480 25.246 1.00 60.75 106 TRP A CA 1
ATOM 808 C C . TRP A 1 106 ? -9.852 -10.171 25.440 1.00 60.75 106 TRP A C 1
ATOM 810 O O . TRP A 1 106 ? -8.673 -10.195 25.792 1.00 60.75 106 TRP A O 1
ATOM 820 N N . ARG A 1 107 ? -10.512 -9.015 25.291 1.00 56.81 107 ARG A N 1
ATOM 821 C CA . ARG A 1 107 ? -9.889 -7.679 25.403 1.00 56.81 107 ARG A CA 1
ATOM 822 C C . ARG A 1 107 ? -9.400 -7.359 26.823 1.00 56.81 107 ARG A C 1
ATOM 824 O O . ARG A 1 107 ? -8.413 -6.656 26.978 1.00 56.81 107 ARG A O 1
ATOM 831 N N . LYS A 1 108 ? -10.038 -7.938 27.850 1.00 58.94 108 LYS A N 1
ATOM 832 C CA . LYS A 1 108 ? -9.588 -7.885 29.256 1.00 58.94 108 LYS A CA 1
ATOM 833 C C . LYS A 1 108 ? -8.314 -8.702 29.523 1.00 58.94 108 LYS A C 1
ATOM 835 O O . LYS A 1 108 ? -7.660 -8.468 30.531 1.00 58.94 108 LYS A O 1
ATOM 840 N N . ARG A 1 109 ? -7.972 -9.671 28.661 1.00 65.19 109 ARG A N 1
ATOM 841 C CA . ARG A 1 109 ? -6.853 -10.611 28.871 1.00 65.19 109 ARG A CA 1
ATOM 842 C C . ARG A 1 109 ? -5.589 -10.269 28.090 1.00 65.19 109 ARG A C 1
ATOM 844 O O . ARG A 1 109 ? -4.532 -10.773 28.449 1.00 65.19 109 ARG A O 1
ATOM 851 N N . LEU A 1 110 ? -5.683 -9.444 27.048 1.00 65.69 110 LEU A N 1
ATOM 852 C CA . LEU A 1 110 ? -4.533 -8.968 26.280 1.00 65.69 110 LEU A CA 1
ATOM 853 C C . LEU A 1 110 ? -4.162 -7.547 26.721 1.00 65.69 110 LEU A C 1
ATOM 855 O O . LEU A 1 110 ? -4.875 -6.602 26.376 1.00 65.69 110 LEU A O 1
ATOM 859 N N . PRO A 1 111 ? -3.049 -7.369 27.455 1.00 70.88 111 PRO A N 1
ATOM 860 C CA . PRO A 1 111 ? -2.527 -6.046 27.763 1.00 70.88 111 PRO A CA 1
ATOM 861 C C . PRO A 1 111 ? -2.203 -5.287 26.475 1.00 70.88 111 PRO A C 1
ATOM 863 O O . PRO A 1 111 ? -1.535 -5.817 25.585 1.00 70.88 111 PRO A O 1
ATOM 866 N N . THR A 1 112 ? -2.619 -4.023 26.395 1.00 72.88 112 THR A N 1
ATOM 867 C CA . THR A 1 112 ? -2.339 -3.112 25.269 1.00 72.88 112 THR A CA 1
ATOM 868 C C . THR A 1 112 ? -0.850 -3.010 24.932 1.00 72.88 112 THR A C 1
ATOM 870 O O . THR A 1 112 ? -0.501 -2.851 23.767 1.00 72.88 112 THR A O 1
ATOM 873 N N . ILE A 1 113 ? 0.026 -3.236 25.913 1.00 80.31 113 ILE A N 1
ATOM 874 C CA . ILE A 1 113 ? 1.487 -3.244 25.761 1.00 80.31 113 ILE A CA 1
ATOM 875 C C . ILE A 1 113 ? 1.957 -4.261 24.708 1.00 80.31 113 ILE A C 1
ATOM 877 O O . ILE A 1 113 ? 2.831 -3.945 23.908 1.00 80.31 113 ILE A O 1
ATOM 881 N N . PHE A 1 114 ? 1.375 -5.465 24.646 1.00 81.12 114 PHE A N 1
ATOM 882 C CA . PHE A 1 114 ? 1.786 -6.462 23.645 1.00 81.12 114 PHE A CA 1
ATOM 883 C C . PHE A 1 114 ? 1.427 -6.031 22.223 1.00 81.12 114 PHE A C 1
ATOM 885 O O . PHE A 1 114 ? 2.178 -6.297 21.287 1.00 81.12 114 PHE A O 1
ATOM 892 N N . LEU A 1 115 ? 0.297 -5.342 22.061 1.00 78.38 115 LEU A N 1
ATOM 893 C CA . LEU A 1 115 ? -0.125 -4.798 20.773 1.00 78.38 115 LEU A CA 1
ATOM 894 C C . LEU A 1 115 ? 0.727 -3.607 20.360 1.00 78.38 115 LEU A C 1
ATOM 896 O O . LEU A 1 115 ? 1.059 -3.483 19.182 1.00 78.38 115 LEU A O 1
ATOM 900 N N . ASP A 1 116 ? 1.121 -2.777 21.319 1.00 83.88 116 ASP A N 1
ATOM 901 C CA . A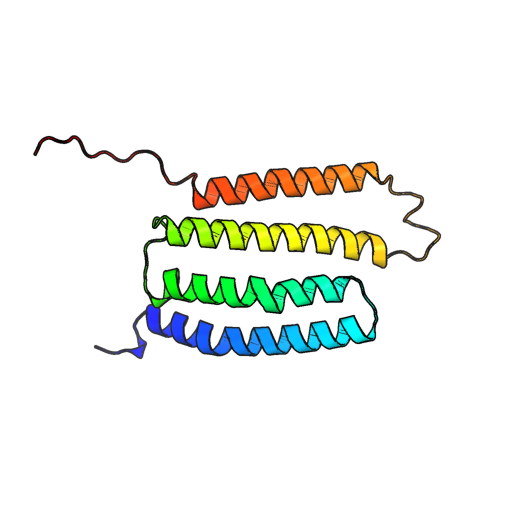SP A 1 116 ? 2.051 -1.683 21.077 1.00 83.88 116 ASP A CA 1
ATOM 902 C C . ASP A 1 116 ? 3.413 -2.232 20.651 1.00 83.88 116 ASP A C 1
ATOM 904 O O . ASP A 1 116 ? 3.930 -1.833 19.611 1.00 83.88 116 ASP A O 1
ATOM 908 N N . VAL A 1 117 ? 3.949 -3.229 21.358 1.00 87.50 117 VAL A N 1
ATOM 909 C CA . VAL A 1 117 ? 5.204 -3.898 20.983 1.00 87.50 117 VAL A CA 1
ATOM 910 C C . VAL A 1 117 ? 5.095 -4.563 19.611 1.00 87.50 117 VAL A C 1
ATOM 912 O O . VAL A 1 117 ? 5.985 -4.380 18.786 1.00 87.50 117 VAL A O 1
ATOM 915 N N . ALA A 1 118 ? 4.004 -5.276 19.315 1.00 85.56 118 ALA A N 1
ATOM 916 C CA . ALA A 1 118 ? 3.785 -5.873 17.997 1.00 85.56 118 ALA A CA 1
ATOM 917 C C . ALA A 1 118 ? 3.733 -4.808 16.893 1.00 85.56 118 ALA A C 1
ATOM 919 O O . ALA A 1 118 ? 4.315 -4.991 15.825 1.00 85.56 118 ALA A O 1
ATOM 920 N N . ARG A 1 119 ? 3.084 -3.668 17.154 1.00 85.56 119 ARG A N 1
ATOM 921 C CA . ARG A 1 119 ? 3.032 -2.531 16.233 1.00 85.56 119 ARG A CA 1
ATOM 922 C C . ARG A 1 119 ? 4.417 -1.925 16.016 1.00 85.56 119 ARG A C 1
ATOM 924 O O . ARG A 1 119 ? 4.799 -1.714 14.870 1.00 85.56 119 ARG A O 1
ATOM 931 N N . PHE A 1 120 ? 5.174 -1.667 17.081 1.00 89.88 120 PHE A N 1
ATOM 932 C CA . PHE A 1 120 ? 6.531 -1.123 16.991 1.00 89.88 120 PHE A CA 1
ATOM 933 C C . PHE A 1 120 ? 7.487 -2.080 16.281 1.00 89.88 120 PHE A C 1
ATOM 935 O O . PHE A 1 120 ? 8.244 -1.648 15.415 1.00 89.88 120 PHE A O 1
ATOM 942 N N . ALA A 1 121 ? 7.408 -3.377 16.581 1.00 91.25 121 ALA A N 1
ATOM 943 C CA . ALA A 1 121 ? 8.168 -4.407 15.887 1.00 91.25 121 ALA A CA 1
ATOM 944 C C . ALA A 1 121 ? 7.811 -4.439 14.396 1.00 91.25 121 ALA A C 1
ATOM 946 O O . ALA A 1 121 ? 8.706 -4.429 13.555 1.00 91.25 121 ALA A O 1
ATOM 947 N N . LEU A 1 122 ? 6.519 -4.395 14.053 1.00 88.44 122 LEU A N 1
ATOM 948 C CA . LEU A 1 122 ? 6.075 -4.365 12.661 1.00 88.44 122 LEU A CA 1
ATOM 949 C C . LEU A 1 122 ? 6.569 -3.108 11.931 1.00 88.44 122 LEU A C 1
ATOM 951 O O . LEU A 1 122 ? 7.014 -3.214 10.793 1.00 88.44 122 LEU A O 1
ATOM 955 N N . ILE A 1 123 ? 6.542 -1.937 12.579 1.00 88.69 123 ILE A N 1
ATOM 956 C CA . ILE A 1 123 ? 7.105 -0.692 12.030 1.00 88.69 123 ILE A CA 1
ATOM 957 C C . ILE A 1 123 ? 8.605 -0.856 11.782 1.00 88.69 123 ILE A C 1
ATOM 959 O O . ILE A 1 123 ? 9.062 -0.612 10.670 1.00 88.69 123 ILE A O 1
ATOM 963 N N . GLY A 1 124 ? 9.365 -1.282 12.793 1.00 92.62 124 GLY A N 1
ATOM 964 C CA . GLY A 1 124 ? 10.819 -1.410 12.705 1.00 92.62 124 GLY A CA 1
ATOM 965 C C . GLY A 1 124 ? 11.250 -2.404 11.630 1.00 92.62 124 GLY A C 1
ATOM 966 O O . GLY A 1 124 ? 12.053 -2.067 10.763 1.00 92.62 124 GLY A O 1
ATOM 967 N N . VAL A 1 125 ? 10.658 -3.601 11.633 1.00 92.75 125 VAL A N 1
ATOM 968 C CA . VAL A 1 125 ? 10.923 -4.640 10.628 1.00 92.75 125 VAL A CA 1
ATOM 969 C C . VAL A 1 125 ? 10.461 -4.187 9.244 1.00 92.75 125 VAL A C 1
ATOM 971 O O . VAL A 1 125 ? 11.181 -4.371 8.267 1.00 92.75 125 VAL A O 1
ATOM 974 N N . GLY A 1 126 ? 9.294 -3.550 9.149 1.00 87.25 126 GLY A N 1
ATOM 975 C CA . GLY A 1 126 ? 8.760 -3.012 7.902 1.00 87.25 126 GLY A CA 1
ATOM 976 C C . GLY A 1 126 ? 9.679 -1.969 7.274 1.00 87.25 126 GLY A C 1
ATOM 977 O O . GLY A 1 126 ? 10.059 -2.113 6.114 1.00 87.25 126 GLY A O 1
ATOM 978 N N . LEU A 1 127 ? 10.090 -0.952 8.038 1.00 91.38 127 LEU A N 1
ATOM 979 C CA . LEU A 1 127 ? 11.034 0.064 7.564 1.00 91.38 127 LEU A CA 1
ATOM 980 C C . LEU A 1 127 ? 12.378 -0.560 7.188 1.00 91.38 127 LEU A C 1
ATOM 982 O O . LEU A 1 127 ? 12.915 -0.227 6.135 1.00 91.38 127 LEU A O 1
ATOM 986 N N . ALA A 1 128 ? 12.905 -1.474 8.008 1.00 89.56 128 ALA A N 1
ATOM 987 C CA . ALA A 1 128 ? 14.169 -2.145 7.730 1.00 89.56 128 ALA A CA 1
ATOM 988 C C . ALA A 1 128 ? 14.114 -2.943 6.420 1.00 89.56 128 ALA A C 1
ATOM 990 O O . ALA A 1 128 ? 15.023 -2.827 5.603 1.00 89.56 128 ALA A O 1
ATOM 991 N N . MET A 1 129 ? 13.031 -3.688 6.174 1.00 86.56 129 MET A N 1
ATOM 992 C CA . MET A 1 129 ? 12.832 -4.404 4.912 1.00 86.56 129 MET A CA 1
ATOM 993 C C . MET A 1 129 ? 12.709 -3.450 3.724 1.00 86.56 129 MET A C 1
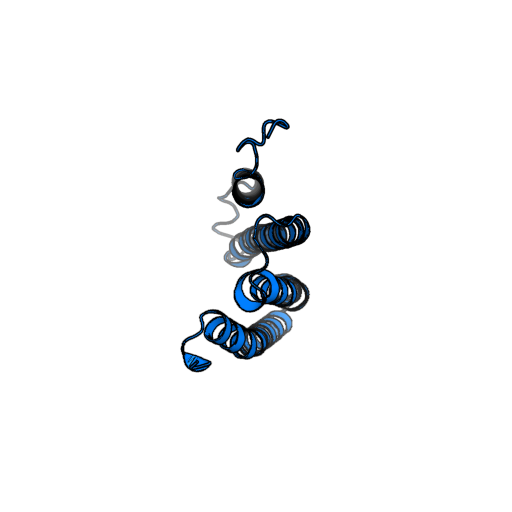ATOM 995 O O . MET A 1 129 ? 13.353 -3.680 2.707 1.00 86.56 129 MET A O 1
ATOM 999 N N . ILE A 1 130 ? 11.921 -2.375 3.842 1.00 83.69 130 ILE A N 1
ATOM 1000 C CA . ILE A 1 130 ? 11.746 -1.392 2.759 1.00 83.69 130 ILE A CA 1
ATOM 1001 C C . ILE A 1 130 ? 13.092 -0.753 2.403 1.00 83.69 130 ILE A C 1
ATOM 1003 O O . ILE A 1 130 ? 13.475 -0.722 1.235 1.00 83.69 130 ILE A O 1
ATOM 1007 N N . LEU A 1 131 ? 13.830 -0.273 3.404 1.00 85.31 131 LEU A N 1
ATOM 1008 C CA . LEU A 1 131 ? 15.124 0.372 3.198 1.00 85.31 131 LEU A CA 1
ATOM 1009 C C . LEU A 1 131 ? 16.169 -0.620 2.680 1.00 85.31 131 LEU A C 1
ATOM 1011 O O . LEU A 1 131 ? 16.878 -0.311 1.729 1.00 85.31 131 LEU A O 1
ATOM 1015 N N . SER A 1 132 ? 16.232 -1.829 3.237 1.00 84.25 132 SER A N 1
ATOM 1016 C CA . SER A 1 132 ? 17.164 -2.867 2.788 1.00 84.25 132 SER A CA 1
ATOM 1017 C C . SER A 1 132 ? 16.882 -3.317 1.353 1.00 84.25 132 SER A C 1
ATOM 1019 O O . SER A 1 132 ? 17.807 -3.417 0.554 1.00 84.25 132 SER A O 1
ATOM 1021 N N . TYR A 1 133 ? 15.617 -3.518 0.984 1.00 79.56 133 TYR A N 1
ATOM 1022 C CA . TYR A 1 133 ? 15.249 -3.969 -0.357 1.00 79.56 133 TYR A CA 1
ATOM 1023 C C . TYR A 1 133 ? 15.472 -2.892 -1.423 1.00 79.56 133 TYR A C 1
ATOM 1025 O O . TYR A 1 133 ? 15.944 -3.191 -2.517 1.00 79.56 133 TYR A O 1
ATOM 1033 N N . VAL A 1 134 ? 15.143 -1.634 -1.114 1.00 79.88 134 VAL A N 1
ATOM 1034 C CA . VAL A 1 134 ? 15.226 -0.537 -2.091 1.00 79.88 134 VAL A CA 1
ATOM 1035 C C . VAL A 1 134 ? 16.633 0.065 -2.168 1.00 79.88 134 VAL A C 1
ATOM 1037 O O . VAL A 1 134 ? 17.088 0.441 -3.249 1.00 79.88 134 VAL A O 1
ATOM 1040 N N . TRP A 1 135 ? 17.325 0.163 -1.033 1.00 79.06 135 TRP A N 1
ATOM 1041 C CA . TRP A 1 135 ? 18.592 0.889 -0.907 1.00 79.06 135 TRP A CA 1
ATOM 1042 C C . TRP A 1 135 ? 19.779 -0.005 -0.529 1.00 79.06 135 TRP A C 1
ATOM 1044 O O . TRP A 1 135 ? 20.918 0.358 -0.809 1.00 79.06 135 TRP A O 1
ATOM 1054 N N . GLY A 1 136 ? 19.547 -1.193 0.035 1.00 69.38 136 GLY A N 1
ATOM 1055 C CA . GLY A 1 136 ? 20.605 -2.126 0.443 1.00 69.38 136 GLY A CA 1
ATOM 1056 C C . GLY A 1 136 ? 21.335 -2.818 -0.713 1.00 69.38 136 GLY A C 1
ATOM 1057 O O . GLY A 1 136 ? 22.399 -3.387 -0.501 1.00 69.38 136 GLY A O 1
ATOM 1058 N N . SER A 1 137 ? 20.829 -2.727 -1.946 1.00 58.84 137 SER A N 1
ATOM 1059 C CA . SER A 1 137 ? 21.508 -3.237 -3.146 1.00 58.84 137 SER A CA 1
ATOM 1060 C C . SER A 1 137 ? 22.375 -2.178 -3.852 1.00 58.84 137 SER A C 1
ATOM 1062 O O . SER A 1 137 ? 22.652 -2.304 -5.045 1.00 58.84 137 SER A O 1
ATOM 1064 N N . GLY A 1 138 ? 22.731 -1.083 -3.168 1.00 60.41 138 GLY A N 1
ATOM 1065 C CA . GLY A 1 138 ? 23.291 0.120 -3.783 1.00 60.41 138 GLY A CA 1
ATOM 1066 C C . GLY A 1 138 ? 24.459 0.754 -3.035 1.00 60.41 138 GLY A C 1
ATOM 1067 O O . GLY A 1 138 ? 24.399 1.942 -2.741 1.00 60.41 138 GLY A O 1
ATOM 1068 N N . SER A 1 139 ? 25.540 0.012 -2.794 1.00 55.44 139 SER A N 1
ATOM 1069 C CA . SER A 1 139 ? 26.864 0.613 -2.584 1.00 55.44 139 SER A CA 1
ATOM 1070 C C . SER A 1 139 ? 27.979 -0.305 -3.097 1.00 55.44 139 SER A C 1
ATOM 1072 O O . SER A 1 139 ? 28.303 -1.295 -2.450 1.00 55.44 139 SER A O 1
ATOM 1074 N N . GLY A 1 140 ? 28.580 0.060 -4.236 1.00 52.97 140 GLY A N 1
ATOM 1075 C CA . GLY A 1 140 ? 29.945 -0.341 -4.605 1.00 52.97 140 GLY A CA 1
ATOM 1076 C C . GLY A 1 140 ? 30.098 -1.412 -5.693 1.00 52.97 140 GLY A C 1
ATOM 1077 O O . GLY A 1 140 ? 30.305 -2.578 -5.388 1.00 52.97 140 GLY A O 1
ATOM 1078 N N . ALA A 1 141 ? 30.128 -0.996 -6.963 1.00 43.72 141 ALA A N 1
ATOM 1079 C CA . ALA A 1 141 ? 30.854 -1.709 -8.019 1.00 43.72 141 ALA A CA 1
ATOM 1080 C C . ALA A 1 141 ? 31.499 -0.688 -8.983 1.00 43.72 141 ALA A C 1
ATOM 1082 O O . ALA A 1 141 ? 30.905 -0.275 -9.969 1.00 43.72 141 ALA A O 1
ATOM 1083 N N . TYR A 1 142 ? 32.682 -0.222 -8.572 1.00 54.56 142 TYR A N 1
ATOM 1084 C CA . TYR A 1 142 ? 33.826 0.323 -9.320 1.00 54.56 142 TYR A CA 1
ATOM 1085 C C . TYR A 1 142 ? 33.616 0.961 -10.708 1.00 54.56 142 TYR A C 1
ATOM 1087 O O . TYR A 1 142 ? 33.432 0.274 -11.706 1.00 54.56 142 TYR A O 1
ATOM 1095 N N . SER A 1 143 ? 33.912 2.257 -10.796 1.00 53.19 143 SER A N 1
ATOM 1096 C CA . SER A 1 143 ? 34.621 2.816 -11.953 1.00 53.19 143 SER A CA 1
ATOM 1097 C C . SER A 1 143 ? 35.885 3.521 -11.441 1.00 53.19 143 SER A C 1
ATOM 1099 O O . SER A 1 143 ? 35.769 4.613 -10.878 1.00 53.19 143 SER A O 1
ATOM 1101 N N . PRO A 1 144 ? 37.090 2.929 -11.565 1.00 57.44 144 PRO A N 1
ATOM 1102 C CA . PRO A 1 144 ? 38.305 3.719 -11.472 1.00 57.44 144 PRO A CA 1
ATOM 1103 C C . PRO A 1 144 ? 38.329 4.638 -12.696 1.00 57.44 144 PRO A C 1
ATOM 1105 O O . PRO A 1 144 ? 38.225 4.177 -13.828 1.00 57.44 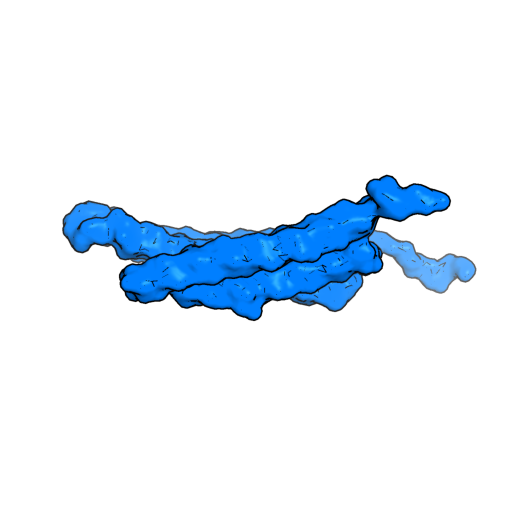144 PRO A O 1
ATOM 1108 N N . LEU A 1 145 ? 38.413 5.945 -12.458 1.00 65.00 145 LEU A N 1
ATOM 1109 C CA . LEU A 1 145 ? 38.434 6.990 -13.484 1.00 65.00 145 LEU A CA 1
ATOM 1110 C C . LEU A 1 145 ? 39.784 7.061 -14.225 1.00 65.00 145 LEU A C 1
ATOM 1112 O O . LEU A 1 145 ? 40.361 8.136 -14.324 1.00 65.00 145 LEU A O 1
ATOM 1116 N N . TRP A 1 146 ? 40.283 5.936 -14.747 1.00 64.81 146 TRP A N 1
ATOM 1117 C CA . TRP A 1 146 ? 41.387 5.909 -15.712 1.00 64.81 146 TRP A CA 1
ATOM 1118 C C . TRP A 1 146 ? 41.191 4.762 -16.708 1.00 64.81 146 TRP A C 1
ATOM 1120 O O . TRP A 1 146 ? 41.307 3.590 -16.346 1.00 64.81 146 TRP A O 1
ATOM 1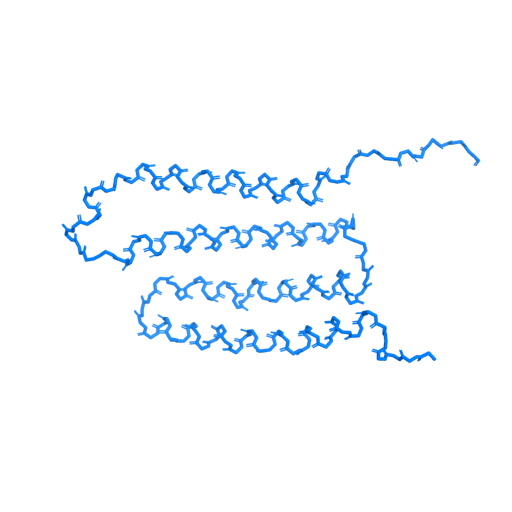130 N N . GLY A 1 147 ? 40.898 5.133 -17.953 1.00 52.22 147 GLY A N 1
ATOM 1131 C CA . GLY A 1 147 ? 40.828 4.287 -19.142 1.00 52.22 147 GLY A CA 1
ATOM 1132 C C . GLY A 1 147 ? 40.750 5.179 -20.367 1.00 52.22 147 GLY A C 1
ATOM 1133 O O . GLY A 1 147 ? 39.724 5.882 -20.477 1.00 52.22 147 GLY A O 1
#

Radius of gyration: 20.39 Å; chains: 1; bounding box: 64×21×64 Å

Sequence (147 aa):
MNVLSTPWFYWAVAIAIGLPVGLIILTELHNSLVRRKSHLARQVGLLRNYLLPLGALLLLLVKASQIPAGDGTVRILTTLFGFLVLVLLLSALNATVFQSAPEDSWRKRLPTIFLDVARFALIGVGLAMILSYVWGSGSGAYSPLWG

pLDDT: mean 71.4, std 9.93, range [43.72, 92.75]

Secondary structure (DSSP, 8-state):
--GGG-HHHHHHHHHHHHHHHHHHHHHHHHHHHHHTT-THHHHHHHIIIIIHHHHHHHHIIIIIS---TTSHHHHHHHHHHHHHHHHHHHHHHHHHHHHSS-TTTSTTTS-HHHHHHHHHHHHHHHHHHHHHHHHTT-S-----S--